Protein AF-A0A923QCJ6-F1 (afdb_monomer_lite)

Structure (mmCIF, N/CA/C/O backbone):
data_AF-A0A923QCJ6-F1
#
_entry.id   AF-A0A923QCJ6-F1
#
loop_
_atom_site.group_PDB
_atom_site.id
_atom_site.type_symbol
_atom_site.label_atom_id
_atom_site.label_alt_id
_atom_site.label_comp_id
_atom_site.label_asym_id
_atom_site.label_entity_id
_atom_site.label_seq_id
_atom_site.pdbx_PDB_ins_code
_atom_site.Cartn_x
_atom_site.Cartn_y
_atom_site.Cartn_z
_atom_site.occupancy
_atom_site.B_iso_or_equiv
_atom_site.auth_seq_id
_atom_site.auth_comp_id
_atom_site.auth_asym_id
_atom_site.auth_atom_id
_atom_site.pdbx_PDB_model_num
ATOM 1 N N . ALA A 1 1 ? -11.770 27.636 3.369 1.00 61.31 1 ALA A N 1
ATOM 2 C CA . ALA A 1 1 ? -10.870 26.732 4.117 1.00 61.31 1 ALA A CA 1
ATOM 3 C C . ALA A 1 1 ? -10.577 27.256 5.529 1.00 61.31 1 ALA A C 1
ATOM 5 O O . ALA A 1 1 ? -11.178 26.745 6.459 1.00 61.31 1 ALA A O 1
ATOM 6 N N . LYS A 1 2 ? -9.790 28.331 5.707 1.00 76.00 2 LYS A N 1
ATOM 7 C CA . LYS A 1 2 ? -9.385 28.861 7.035 1.00 76.00 2 LYS A CA 1
ATOM 8 C C . LYS A 1 2 ? -10.542 29.137 8.016 1.00 76.00 2 LYS A C 1
ATOM 10 O O . LYS A 1 2 ? -10.494 28.740 9.169 1.00 76.00 2 LYS A O 1
ATOM 15 N N . ALA A 1 3 ? -11.627 29.760 7.553 1.00 77.56 3 ALA A N 1
ATOM 16 C CA . ALA A 1 3 ? -12.790 30.040 8.404 1.00 77.56 3 ALA A CA 1
ATOM 17 C C . ALA A 1 3 ? -13.595 28.785 8.807 1.00 77.56 3 ALA A C 1
ATOM 19 O O . ALA A 1 3 ? -14.339 28.832 9.778 1.00 77.56 3 ALA A O 1
ATOM 20 N N . LEU A 1 4 ? -13.474 27.681 8.061 1.00 67.56 4 LEU A N 1
ATOM 21 C CA . LEU A 1 4 ? -14.100 26.394 8.388 1.00 67.56 4 LEU A CA 1
ATOM 22 C C . LEU A 1 4 ? -13.242 25.612 9.387 1.00 67.56 4 LEU A C 1
ATOM 24 O O . LEU A 1 4 ? -13.767 25.031 10.326 1.00 67.56 4 LEU A O 1
ATOM 28 N N . GLU A 1 5 ? -11.921 25.672 9.229 1.00 69.81 5 GLU A N 1
ATOM 29 C CA . GLU A 1 5 ? -10.956 25.127 10.185 1.00 69.81 5 GLU A CA 1
ATOM 30 C C . GLU A 1 5 ? -11.120 25.755 11.578 1.00 69.81 5 GLU A C 1
ATOM 32 O O . GLU A 1 5 ? -11.245 25.031 12.565 1.00 69.81 5 GLU A O 1
ATOM 37 N N . MET A 1 6 ? -11.241 27.087 11.644 1.00 77.31 6 MET A N 1
ATOM 38 C CA . MET A 1 6 ? -11.483 27.829 12.892 1.00 77.31 6 MET A CA 1
ATOM 39 C C . MET A 1 6 ? -12.847 27.533 13.535 1.00 77.31 6 MET A C 1
ATOM 41 O O . MET A 1 6 ? -13.031 27.799 14.718 1.00 77.31 6 MET A O 1
ATOM 45 N N . LYS A 1 7 ? -13.805 26.980 12.778 1.00 80.69 7 LYS A N 1
ATOM 46 C CA . LYS A 1 7 ? -15.117 26.540 13.284 1.00 80.69 7 LYS A CA 1
ATOM 47 C C . LYS A 1 7 ? -15.110 25.096 13.801 1.00 80.69 7 LYS A C 1
ATOM 49 O O . LYS A 1 7 ? -16.170 24.599 14.162 1.00 80.69 7 LYS A O 1
ATOM 54 N N . GLY A 1 8 ? -13.945 24.441 13.847 1.00 69.44 8 GLY A N 1
ATOM 55 C CA . GLY A 1 8 ? -13.818 23.061 14.314 1.00 69.44 8 GLY A CA 1
ATOM 56 C C . GLY A 1 8 ? -14.009 22.036 13.200 1.00 69.44 8 GLY A C 1
ATOM 57 O O . GLY A 1 8 ? -14.793 21.111 13.340 1.00 69.44 8 GLY A O 1
ATOM 58 N N . TRP A 1 9 ? -13.321 22.193 12.065 1.00 71.56 9 TRP A N 1
ATOM 59 C CA . TRP A 1 9 ? -13.303 21.128 11.058 1.00 71.56 9 TRP A CA 1
ATOM 60 C C . TRP A 1 9 ? -12.608 19.882 11.630 1.00 71.56 9 TRP A C 1
ATOM 62 O O . TRP A 1 9 ? -11.407 19.918 11.913 1.00 71.56 9 TRP A O 1
ATOM 72 N N . ASP A 1 10 ? -13.363 18.791 11.776 1.00 70.31 10 ASP A N 1
ATOM 73 C CA . ASP A 1 10 ? -12.940 17.568 12.479 1.00 70.31 10 ASP A CA 1
ATOM 74 C C . ASP A 1 10 ? -12.095 16.601 11.632 1.00 70.31 10 ASP A C 1
ATOM 76 O O . ASP A 1 10 ? -11.696 15.548 12.117 1.00 70.31 10 ASP A O 1
ATOM 80 N N . TYR A 1 11 ? -11.803 16.946 10.370 1.00 71.81 11 TYR A N 1
ATOM 81 C CA . TYR A 1 11 ? -11.031 16.117 9.426 1.00 71.81 11 TYR A CA 1
ATOM 82 C C . TYR A 1 11 ? -11.535 14.661 9.386 1.00 71.81 11 TYR A C 1
ATOM 84 O O . TYR A 1 11 ? -10.823 13.734 9.777 1.00 71.81 11 TYR A O 1
ATOM 92 N N . PRO A 1 12 ? -12.780 14.438 8.922 1.00 77.75 12 PRO A N 1
ATOM 93 C CA . PRO A 1 12 ? -13.415 13.134 9.026 1.00 77.75 12 PRO A CA 1
ATOM 94 C C . PRO A 1 12 ? -12.678 12.076 8.195 1.00 77.75 12 PRO A C 1
ATOM 96 O O . PRO A 1 12 ? -12.554 12.170 6.972 1.00 77.75 12 PRO A O 1
ATOM 99 N N . LYS A 1 13 ? -12.234 11.012 8.866 1.00 86.06 13 LYS A N 1
ATOM 100 C CA . LYS A 1 13 ? -11.596 9.844 8.249 1.00 86.06 13 LYS A CA 1
ATOM 101 C C . LYS A 1 13 ? -12.655 8.818 7.843 1.00 86.06 13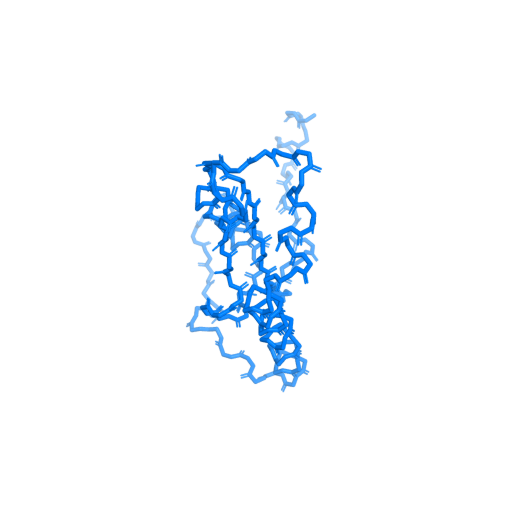 LYS A C 1
ATOM 103 O O . LYS A 1 13 ? -12.779 7.759 8.445 1.00 86.06 13 LYS A O 1
ATOM 108 N N . HIS A 1 14 ? -13.443 9.126 6.811 1.00 86.88 14 HIS A N 1
ATOM 109 C CA . HIS A 1 14 ? -14.574 8.286 6.369 1.00 86.88 14 HIS A CA 1
ATOM 110 C C . HIS A 1 14 ? -14.204 6.844 5.978 1.00 86.88 14 HIS A C 1
ATOM 112 O O . HIS A 1 14 ? -15.072 5.975 5.902 1.00 86.88 14 HIS A O 1
ATOM 118 N N . LEU A 1 15 ? -12.927 6.596 5.687 1.00 90.31 15 LEU A N 1
ATOM 119 C CA . LEU A 1 15 ? -12.406 5.284 5.313 1.00 90.31 15 LEU A CA 1
ATOM 120 C C . LEU A 1 15 ? -11.695 4.565 6.467 1.00 90.31 15 LEU A C 1
ATOM 122 O O . LEU A 1 15 ? -11.205 3.458 6.250 1.00 90.31 15 LEU A O 1
ATOM 126 N N . ALA A 1 16 ? -11.649 5.157 7.666 1.00 90.88 16 ALA A N 1
ATOM 127 C CA . ALA A 1 16 ? -11.012 4.545 8.826 1.00 90.88 16 ALA A CA 1
ATOM 128 C C . ALA A 1 16 ? -11.588 3.149 9.119 1.00 90.88 16 ALA A C 1
ATOM 130 O O . ALA A 1 16 ? -12.784 2.897 8.949 1.00 90.88 16 ALA A O 1
ATOM 131 N N . GLY A 1 17 ? -10.715 2.231 9.531 1.00 91.44 17 GLY A N 1
ATOM 132 C CA . GLY A 1 17 ? -11.039 0.832 9.804 1.00 91.44 17 GLY A CA 1
ATOM 133 C C . GLY A 1 17 ? -11.122 -0.063 8.565 1.00 91.44 17 GLY A C 1
ATOM 134 O O . GLY A 1 17 ? -11.325 -1.266 8.705 1.00 91.44 17 GLY A O 1
ATOM 135 N N . ARG A 1 18 ? -10.961 0.470 7.345 1.00 94.94 18 ARG A N 1
ATOM 136 C CA . ARG A 1 18 ? -10.862 -0.354 6.128 1.00 94.94 18 ARG A CA 1
ATOM 137 C C . ARG A 1 18 ? -9.454 -0.900 5.956 1.00 94.94 18 ARG A C 1
ATOM 139 O O . ARG A 1 18 ? -8.486 -0.217 6.265 1.00 94.94 18 ARG A O 1
ATOM 146 N N . THR A 1 19 ? -9.340 -2.098 5.390 1.00 96.62 19 THR A N 1
ATOM 147 C CA . THR A 1 19 ? -8.034 -2.677 5.063 1.00 96.62 19 THR A CA 1
ATOM 148 C C . THR A 1 19 ? -7.526 -2.199 3.705 1.00 96.62 19 THR A C 1
ATOM 150 O O . THR A 1 19 ? -8.337 -2.034 2.789 1.00 96.62 19 THR A O 1
ATOM 153 N N . TYR A 1 20 ? -6.212 -2.098 3.517 1.00 97.69 20 TYR A N 1
ATOM 154 C CA . TYR A 1 20 ? -5.621 -1.738 2.227 1.00 97.69 20 TYR A CA 1
ATOM 155 C C . TYR A 1 20 ? -4.429 -2.615 1.821 1.00 97.69 20 TYR A C 1
ATOM 157 O O . TYR A 1 20 ? -3.800 -3.287 2.638 1.00 97.69 20 TYR A O 1
ATOM 165 N N . GLY A 1 21 ? -4.117 -2.564 0.526 1.00 98.06 21 GLY A N 1
ATOM 166 C CA . GLY A 1 21 ? -2.848 -2.983 -0.060 1.00 98.06 21 GLY A CA 1
ATOM 167 C C . GLY A 1 21 ? -2.408 -1.956 -1.106 1.00 98.06 21 GLY A C 1
ATOM 168 O O . GLY A 1 21 ? -3.241 -1.227 -1.644 1.00 98.06 21 GLY A O 1
ATOM 169 N N . VAL A 1 22 ? -1.107 -1.875 -1.365 1.00 98.25 22 VAL A N 1
ATOM 170 C CA . VAL A 1 22 ? -0.472 -0.939 -2.295 1.00 98.25 22 VAL A CA 1
ATOM 171 C C . VAL A 1 22 ? 0.472 -1.709 -3.209 1.00 98.25 22 VAL A C 1
ATOM 173 O O . VAL A 1 22 ? 1.297 -2.496 -2.744 1.00 98.25 22 VAL A O 1
ATOM 176 N N . VAL A 1 23 ? 0.377 -1.425 -4.504 1.00 98.06 23 VAL A N 1
ATOM 177 C CA . VAL A 1 23 ? 1.375 -1.792 -5.508 1.00 98.06 23 VAL A CA 1
ATOM 178 C C . VAL A 1 23 ? 1.856 -0.501 -6.147 1.00 98.06 23 VAL A C 1
ATOM 180 O O . VAL A 1 23 ? 1.048 0.268 -6.664 1.00 98.06 23 VAL A O 1
ATOM 183 N N . VAL A 1 24 ? 3.162 -0.269 -6.110 1.00 97.81 24 VAL A N 1
ATOM 184 C CA . VAL A 1 24 ? 3.819 0.799 -6.863 1.00 97.81 24 VAL A CA 1
ATOM 185 C C . VAL A 1 24 ? 4.789 0.151 -7.833 1.00 97.81 24 VAL A C 1
ATOM 187 O O . VAL A 1 24 ? 5.549 -0.736 -7.456 1.00 97.81 24 VAL A O 1
ATOM 190 N N . HIS A 1 25 ? 4.783 0.585 -9.083 1.00 95.44 25 HIS A N 1
ATOM 191 C CA . HIS A 1 25 ? 5.794 0.167 -10.039 1.00 95.44 25 HIS A CA 1
ATOM 192 C C . HIS A 1 25 ? 6.316 1.368 -10.818 1.00 95.44 25 HIS A C 1
ATOM 194 O O . HIS A 1 25 ? 5.678 2.420 -10.865 1.00 95.44 25 HIS A O 1
ATOM 200 N N . GLY A 1 26 ? 7.493 1.207 -11.405 1.00 93.12 26 GLY A N 1
ATOM 201 C CA . GLY A 1 26 ? 8.188 2.244 -12.160 1.00 93.12 26 GLY A CA 1
ATOM 202 C C . GLY A 1 26 ? 9.343 1.642 -12.947 1.00 93.12 26 GLY A C 1
ATOM 203 O O . GLY A 1 26 ? 9.590 0.446 -12.857 1.00 93.12 26 GLY A O 1
ATOM 204 N N . ASP A 1 27 ? 10.041 2.456 -13.721 1.00 89.38 27 ASP A N 1
ATOM 205 C CA . ASP A 1 27 ? 11.111 2.020 -14.622 1.00 89.38 27 ASP A CA 1
ATOM 206 C C . ASP A 1 27 ? 12.515 2.324 -14.076 1.00 89.38 27 ASP A C 1
ATOM 208 O O . ASP A 1 27 ? 13.406 1.491 -14.198 1.00 89.38 27 ASP A O 1
ATOM 212 N N . VAL A 1 28 ? 12.725 3.488 -13.450 1.00 86.44 28 VAL A N 1
ATOM 213 C CA . VAL A 1 28 ? 14.079 3.971 -13.110 1.00 86.44 28 VAL A CA 1
ATOM 214 C C . VAL A 1 28 ? 14.244 4.368 -11.643 1.00 86.44 28 VAL A C 1
ATOM 216 O O . VAL A 1 28 ? 15.265 4.045 -11.038 1.00 86.44 28 VAL A O 1
ATOM 219 N N . ALA A 1 29 ? 13.287 5.085 -11.045 1.00 91.88 29 ALA A N 1
ATOM 220 C CA . ALA A 1 29 ? 13.435 5.568 -9.670 1.00 91.88 29 ALA A CA 1
ATOM 221 C C . ALA A 1 29 ? 12.102 5.888 -8.979 1.00 91.88 29 ALA A C 1
ATOM 223 O O . ALA A 1 29 ? 11.080 6.119 -9.620 1.00 91.88 29 ALA A O 1
ATOM 224 N N . GLY A 1 30 ? 12.141 5.976 -7.646 1.00 95.12 30 GLY A N 1
ATOM 225 C CA . GLY A 1 30 ? 11.096 6.606 -6.832 1.00 95.12 30 GLY A CA 1
ATOM 226 C C . GLY A 1 30 ? 10.006 5.672 -6.307 1.00 95.12 30 GLY A C 1
ATOM 227 O O . GLY A 1 30 ? 9.225 6.092 -5.451 1.00 95.12 30 GLY A O 1
ATOM 228 N N . ILE A 1 31 ? 9.975 4.411 -6.742 1.00 96.81 31 ILE A N 1
ATOM 229 C CA . ILE A 1 31 ? 8.933 3.445 -6.365 1.00 96.81 31 ILE A CA 1
ATOM 230 C C . ILE A 1 31 ? 8.859 3.229 -4.849 1.00 96.81 31 ILE A C 1
ATOM 232 O O . ILE A 1 31 ? 7.772 3.222 -4.270 1.00 96.81 31 ILE A O 1
ATOM 236 N N . GLU A 1 32 ? 10.002 3.154 -4.169 1.00 97.00 32 GLU A N 1
ATOM 237 C CA . GLU A 1 32 ? 10.061 2.895 -2.735 1.00 97.00 32 GLU A CA 1
ATOM 238 C C . GLU A 1 32 ? 9.620 4.124 -1.942 1.00 97.00 32 GLU A C 1
ATOM 240 O O . GLU A 1 32 ? 8.996 3.992 -0.890 1.00 97.00 32 GLU A O 1
ATOM 245 N N . GLY A 1 33 ? 9.964 5.321 -2.431 1.00 97.88 33 GLY A N 1
ATOM 246 C CA . GLY A 1 33 ? 9.573 6.592 -1.824 1.00 97.88 33 GLY A CA 1
ATOM 247 C C . GLY A 1 33 ? 8.070 6.827 -1.941 1.00 97.88 33 GLY A C 1
ATOM 248 O O . GLY A 1 33 ? 7.418 7.126 -0.942 1.00 97.88 33 GLY A O 1
ATOM 249 N N . VAL A 1 34 ? 7.509 6.606 -3.133 1.00 98.00 34 VAL A N 1
ATOM 250 C CA . VAL A 1 34 ? 6.065 6.705 -3.385 1.00 98.00 34 VAL A CA 1
ATOM 251 C C . VAL A 1 34 ? 5.300 5.678 -2.557 1.00 98.00 34 VAL A C 1
ATOM 253 O O . VAL A 1 34 ? 4.328 6.041 -1.896 1.00 98.00 34 VAL A O 1
ATOM 256 N N . ARG A 1 35 ? 5.750 4.414 -2.522 1.00 98.12 35 ARG A N 1
ATOM 257 C CA . ARG A 1 35 ? 5.089 3.387 -1.707 1.00 98.12 35 ARG A CA 1
ATOM 258 C C . ARG A 1 35 ? 5.082 3.769 -0.230 1.00 98.12 35 ARG A C 1
ATOM 260 O O . ARG A 1 35 ? 4.036 3.648 0.402 1.00 98.12 35 ARG A O 1
ATOM 267 N N . ARG A 1 36 ? 6.219 4.217 0.318 1.00 97.94 36 ARG A N 1
ATOM 268 C CA . ARG A 1 36 ? 6.326 4.648 1.723 1.00 97.94 36 ARG A CA 1
ATOM 269 C C . ARG A 1 36 ? 5.378 5.805 2.021 1.00 97.94 36 ARG A C 1
ATOM 271 O O . ARG A 1 36 ? 4.519 5.655 2.879 1.00 97.94 36 ARG A O 1
ATOM 278 N N . ALA A 1 37 ? 5.451 6.882 1.240 1.00 98.12 37 ALA A N 1
ATOM 279 C CA . ALA A 1 37 ? 4.603 8.055 1.434 1.00 98.12 37 ALA A CA 1
ATOM 280 C C . ALA A 1 37 ? 3.102 7.729 1.337 1.00 98.12 37 ALA A C 1
ATOM 282 O O . ALA A 1 37 ? 2.304 8.243 2.119 1.00 98.12 37 ALA A O 1
ATOM 283 N N . LEU A 1 38 ? 2.708 6.852 0.406 1.00 97.56 38 LEU A N 1
ATOM 284 C CA . LEU A 1 38 ? 1.318 6.424 0.275 1.00 97.56 38 LEU A CA 1
ATOM 285 C C . LEU A 1 38 ? 0.868 5.565 1.465 1.00 97.56 38 LEU A C 1
ATOM 287 O O . LEU A 1 38 ? -0.228 5.780 1.974 1.00 97.56 38 LEU A O 1
ATOM 291 N N . CYS A 1 39 ? 1.696 4.618 1.921 1.00 97.81 39 CYS A N 1
ATOM 292 C CA . CYS A 1 39 ? 1.381 3.804 3.099 1.00 97.81 39 CYS A CA 1
ATOM 293 C C . CYS A 1 39 ? 1.250 4.677 4.353 1.00 97.81 39 CYS A C 1
ATOM 295 O O . CYS A 1 39 ? 0.252 4.560 5.054 1.00 97.81 39 CYS A O 1
ATOM 297 N N . ASP A 1 40 ? 2.185 5.605 4.578 1.00 96.56 40 ASP A N 1
ATOM 298 C CA . ASP A 1 40 ? 2.152 6.523 5.722 1.00 96.56 40 ASP A CA 1
ATOM 299 C C . ASP A 1 40 ? 0.872 7.373 5.719 1.00 96.56 40 ASP A C 1
ATOM 301 O O . ASP A 1 40 ? 0.235 7.569 6.756 1.00 96.56 40 ASP A O 1
ATOM 305 N N . TRP A 1 41 ? 0.449 7.849 4.542 1.00 95.19 41 TRP A N 1
ATOM 306 C CA . TRP A 1 41 ? -0.801 8.593 4.407 1.00 95.19 41 TRP A CA 1
ATOM 307 C C . TRP A 1 41 ? -2.038 7.722 4.676 1.00 95.19 41 TRP A C 1
ATOM 309 O O . TRP A 1 41 ? -2.952 8.168 5.369 1.00 95.19 41 TRP A O 1
ATOM 319 N N . LEU A 1 42 ? -2.083 6.484 4.170 1.00 95.81 42 LEU A N 1
ATOM 320 C CA . LEU A 1 42 ? -3.198 5.555 4.409 1.00 95.81 42 LEU A CA 1
ATOM 321 C C . LEU A 1 42 ? -3.300 5.154 5.888 1.00 95.81 42 LEU A C 1
ATOM 323 O O . LEU A 1 42 ? -4.405 5.135 6.436 1.00 95.81 42 LEU A O 1
ATOM 327 N N . ASP A 1 43 ? -2.161 4.913 6.536 1.00 93.31 43 ASP A N 1
ATOM 328 C CA . ASP A 1 43 ? -2.068 4.630 7.969 1.00 93.31 43 ASP A CA 1
ATOM 329 C C . ASP A 1 43 ? -2.562 5.848 8.773 1.00 93.31 43 ASP A C 1
ATOM 331 O O . ASP A 1 43 ? -3.419 5.721 9.650 1.00 93.31 43 ASP A O 1
ATOM 335 N N . TRP A 1 44 ? -2.137 7.067 8.407 1.00 90.88 44 TRP A N 1
ATOM 336 C CA . TRP A 1 44 ? -2.642 8.298 9.028 1.00 90.88 44 TRP A CA 1
ATOM 337 C C . TRP A 1 44 ? -4.152 8.488 8.816 1.00 90.88 44 TRP A C 1
ATOM 339 O O . TRP A 1 44 ? -4.855 8.919 9.735 1.00 90.88 44 TRP A O 1
ATOM 349 N N . MET A 1 45 ? -4.687 8.116 7.650 1.00 91.00 45 MET A N 1
ATOM 350 C CA . MET A 1 45 ? -6.128 8.103 7.364 1.00 91.00 45 MET A CA 1
ATOM 351 C C . MET A 1 45 ? -6.900 7.027 8.151 1.00 91.00 45 MET A C 1
ATOM 353 O O . MET A 1 45 ? -8.130 6.991 8.082 1.00 91.00 45 MET A O 1
ATOM 357 N N . GLY A 1 46 ? -6.216 6.195 8.942 1.00 90.50 46 GLY A N 1
ATOM 358 C CA . GLY A 1 46 ? -6.813 5.182 9.808 1.00 90.50 46 GLY A CA 1
ATOM 359 C C . GLY A 1 46 ? -7.193 3.898 9.077 1.00 90.50 46 GLY A C 1
ATOM 360 O O . GLY A 1 46 ? -8.046 3.155 9.566 1.00 90.50 46 GLY A O 1
ATOM 361 N N . LEU A 1 47 ? -6.632 3.651 7.891 1.00 94.62 47 LEU A N 1
ATOM 362 C CA . LEU A 1 47 ? -6.765 2.358 7.233 1.00 94.62 47 LEU A CA 1
ATOM 363 C C . LEU A 1 47 ? -5.779 1.360 7.853 1.00 94.62 47 LEU A C 1
ATOM 365 O O . LEU A 1 47 ? -4.747 1.734 8.396 1.00 94.62 47 LEU A O 1
ATOM 369 N N . ILE A 1 48 ? -6.113 0.079 7.754 1.00 95.12 48 ILE A N 1
ATOM 370 C CA . ILE A 1 48 ? -5.351 -1.027 8.333 1.00 95.12 48 ILE A CA 1
ATOM 371 C C . ILE A 1 48 ? -4.596 -1.724 7.201 1.00 95.12 48 ILE A C 1
ATOM 373 O O . ILE A 1 48 ? -5.197 -2.085 6.187 1.00 95.12 48 ILE A O 1
ATOM 377 N N . ASP A 1 49 ? -3.292 -1.937 7.323 1.00 95.06 49 ASP A N 1
ATOM 378 C CA . ASP A 1 49 ? -2.573 -2.660 6.279 1.00 95.06 49 ASP A CA 1
ATOM 379 C C . ASP A 1 49 ? -2.929 -4.150 6.272 1.00 95.06 49 ASP A C 1
ATOM 381 O O . ASP A 1 49 ? -3.171 -4.771 7.305 1.00 95.06 49 ASP A O 1
ATOM 385 N N . ALA A 1 50 ? -2.961 -4.752 5.083 1.00 96.81 50 ALA A N 1
ATOM 386 C CA . ALA A 1 50 ? -3.205 -6.185 4.932 1.00 96.81 50 ALA A CA 1
ATOM 387 C C . ALA A 1 50 ? -1.934 -7.044 5.134 1.00 96.81 50 ALA A C 1
ATOM 389 O O . ALA A 1 50 ? -1.860 -8.175 4.645 1.00 96.81 50 ALA A O 1
ATOM 390 N N . GLY A 1 51 ? -0.930 -6.518 5.844 1.00 93.56 51 GLY A N 1
ATOM 391 C CA . GLY A 1 51 ? 0.341 -7.164 6.150 1.00 93.56 51 GLY A CA 1
ATOM 392 C C . GLY A 1 51 ? 1.472 -6.816 5.179 1.00 93.56 51 GLY A C 1
ATOM 393 O O . GLY A 1 51 ? 1.274 -6.246 4.106 1.00 93.56 51 GLY A O 1
ATOM 394 N N . ALA A 1 52 ? 2.690 -7.249 5.521 1.00 91.56 52 ALA A N 1
ATOM 395 C CA . ALA A 1 52 ? 3.914 -6.929 4.775 1.00 91.56 52 ALA A CA 1
ATOM 396 C C . ALA A 1 52 ? 3.857 -7.300 3.280 1.00 91.56 52 ALA A C 1
ATOM 398 O O . ALA A 1 52 ? 4.368 -6.567 2.439 1.00 91.56 52 ALA A O 1
ATOM 399 N N . LYS A 1 53 ? 3.189 -8.408 2.927 1.00 94.19 53 LYS A N 1
ATOM 400 C CA . LYS A 1 53 ? 3.027 -8.838 1.526 1.00 94.19 53 LYS A CA 1
ATOM 401 C C . LYS A 1 53 ? 2.031 -7.991 0.727 1.00 94.19 53 LYS A C 1
ATOM 403 O O . LYS A 1 53 ? 1.923 -8.193 -0.474 1.00 94.19 53 LYS A O 1
ATOM 408 N N . ALA A 1 54 ? 1.294 -7.087 1.372 1.00 96.56 54 ALA A N 1
ATOM 409 C CA . ALA A 1 54 ? 0.327 -6.208 0.727 1.00 96.56 54 ALA A CA 1
ATOM 410 C C . ALA A 1 54 ? 0.910 -4.836 0.350 1.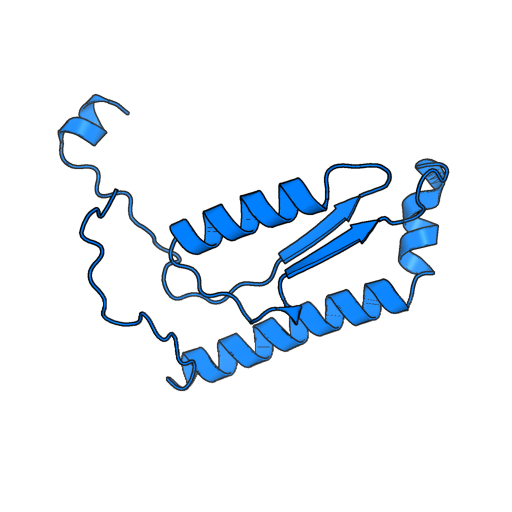00 96.56 54 ALA A C 1
ATOM 412 O O . ALA A 1 54 ? 0.176 -4.008 -0.176 1.00 96.56 54 ALA A O 1
ATOM 413 N N . ARG A 1 55 ? 2.196 -4.576 0.619 1.00 97.56 55 ARG A N 1
ATOM 414 C CA . ARG A 1 55 ? 2.882 -3.314 0.307 1.00 97.56 55 ARG A CA 1
ATOM 415 C C . ARG A 1 55 ? 4.069 -3.612 -0.618 1.00 97.56 55 ARG A C 1
ATOM 417 O O . ARG A 1 55 ? 5.164 -3.896 -0.143 1.00 97.56 55 ARG A O 1
ATOM 424 N N . LEU A 1 56 ? 3.837 -3.563 -1.927 1.00 98.00 56 LEU A N 1
ATOM 425 C CA . LEU A 1 56 ? 4.787 -3.971 -2.968 1.00 98.00 56 LEU A CA 1
ATOM 426 C C . LEU A 1 56 ? 5.325 -2.766 -3.750 1.00 98.00 56 LEU A C 1
ATOM 428 O O . LEU A 1 56 ? 4.558 -1.881 -4.130 1.00 98.00 56 LEU A O 1
ATOM 432 N N . ASP A 1 57 ? 6.629 -2.762 -4.016 1.00 97.19 57 ASP A N 1
ATOM 433 C CA . ASP A 1 57 ? 7.278 -1.882 -4.989 1.00 97.19 57 ASP A CA 1
ATOM 434 C C . ASP A 1 57 ? 8.124 -2.712 -5.967 1.00 97.19 57 ASP A C 1
ATOM 436 O O . ASP A 1 57 ? 8.817 -3.625 -5.529 1.00 97.19 57 ASP A O 1
ATOM 440 N N . ARG A 1 58 ? 8.039 -2.471 -7.283 1.00 96.69 58 ARG A N 1
ATOM 441 C CA . ARG A 1 58 ? 8.876 -3.170 -8.283 1.00 96.69 58 ARG A CA 1
ATOM 442 C C . ARG A 1 58 ? 9.314 -2.266 -9.430 1.00 96.69 58 ARG A C 1
ATOM 444 O O . ARG A 1 58 ? 8.513 -1.489 -9.950 1.00 96.69 58 ARG A O 1
ATOM 451 N N . PHE A 1 59 ? 10.575 -2.400 -9.842 1.00 94.94 59 PHE A N 1
ATOM 452 C CA . PHE A 1 59 ? 11.023 -1.868 -11.125 1.00 94.94 59 PHE A CA 1
ATOM 453 C C . PHE A 1 59 ? 10.626 -2.828 -12.244 1.00 94.94 59 PHE A C 1
ATOM 455 O O . PHE A 1 59 ? 10.775 -4.037 -12.089 1.00 94.94 59 PHE A O 1
ATOM 462 N N . ILE A 1 60 ? 10.142 -2.287 -13.358 1.00 93.12 60 ILE A N 1
ATOM 463 C CA . ILE A 1 60 ? 9.772 -3.036 -14.560 1.00 93.12 60 ILE A CA 1
ATOM 464 C C . ILE A 1 60 ? 10.653 -2.555 -15.703 1.00 93.12 60 ILE A C 1
ATOM 466 O O . ILE A 1 60 ? 10.645 -1.363 -16.002 1.00 93.12 60 ILE A O 1
ATOM 470 N N . GLY A 1 61 ? 11.389 -3.472 -16.336 1.00 87.31 61 GLY A N 1
ATOM 471 C CA . GLY A 1 61 ? 12.298 -3.128 -17.432 1.00 87.31 61 GLY A CA 1
ATOM 472 C C . GLY A 1 61 ? 13.302 -2.052 -17.011 1.00 87.31 61 GLY A C 1
ATOM 473 O O . GLY A 1 61 ? 13.338 -0.970 -17.590 1.00 87.31 61 GLY A O 1
ATOM 474 N N . TYR A 1 62 ? 14.069 -2.309 -15.947 1.00 87.44 62 TYR A N 1
ATOM 475 C CA . TYR A 1 62 ? 14.977 -1.320 -15.360 1.00 87.44 62 TYR A CA 1
ATOM 476 C C . TYR A 1 62 ? 15.994 -0.801 -16.388 1.00 87.44 62 TYR A C 1
ATOM 478 O O . TYR A 1 62 ? 16.790 -1.577 -16.915 1.00 87.44 62 TYR A O 1
ATOM 486 N N . TYR A 1 63 ? 15.963 0.509 -16.666 1.00 83.94 63 TYR A N 1
ATOM 487 C CA . TYR A 1 63 ? 16.714 1.169 -17.753 1.00 83.94 63 TYR A CA 1
ATOM 488 C C . TYR A 1 63 ? 16.436 0.642 -19.177 1.00 83.94 63 TYR A C 1
ATOM 490 O O . TYR A 1 63 ? 17.166 0.971 -20.115 1.00 83.94 63 TYR A O 1
ATOM 498 N N . GLU A 1 64 ? 15.373 -0.133 -19.375 1.00 88.88 64 GLU A N 1
ATOM 499 C CA . GLU A 1 64 ? 14.928 -0.552 -20.700 1.00 88.88 64 GLU A CA 1
ATOM 500 C C . GLU A 1 64 ? 14.126 0.560 -21.400 1.00 88.88 64 GLU A C 1
ATOM 502 O O . GLU A 1 64 ? 13.643 1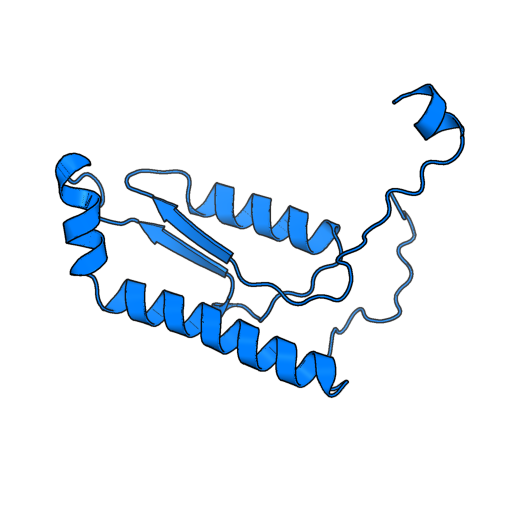.501 -20.759 1.00 88.88 64 GLU A O 1
ATOM 507 N N . PRO A 1 65 ? 13.955 0.491 -22.735 1.00 88.06 65 PRO A N 1
ATOM 508 C CA . PRO A 1 65 ? 13.136 1.453 -23.454 1.00 88.06 65 PRO A CA 1
ATOM 509 C C . PRO A 1 65 ? 11.703 1.484 -22.919 1.00 88.06 65 PRO A C 1
ATOM 511 O O . PRO A 1 65 ? 10.973 0.495 -22.973 1.00 88.06 65 PRO A O 1
ATOM 514 N N . TYR A 1 66 ? 11.250 2.666 -22.501 1.00 84.19 66 TYR A N 1
ATOM 515 C CA . TYR A 1 66 ? 9.882 2.863 -22.017 1.00 84.19 66 TYR A CA 1
ATOM 516 C C . TYR A 1 66 ? 8.817 2.382 -23.020 1.00 84.19 66 TYR A C 1
ATOM 518 O O . TYR A 1 66 ? 7.778 1.854 -22.625 1.00 84.19 66 TYR A O 1
ATOM 526 N N . ALA A 1 67 ? 9.105 2.485 -24.324 1.00 89.31 67 ALA A N 1
ATOM 527 C CA . ALA A 1 67 ? 8.232 2.025 -25.405 1.00 89.31 67 ALA A CA 1
ATOM 528 C C . ALA A 1 67 ? 7.879 0.525 -25.330 1.00 89.31 67 ALA A C 1
ATOM 530 O O . ALA A 1 67 ? 6.849 0.122 -25.865 1.00 89.31 67 ALA A O 1
ATOM 531 N N . THR A 1 68 ? 8.702 -0.298 -24.670 1.00 89.31 68 THR A N 1
ATOM 532 C CA . THR A 1 68 ? 8.481 -1.745 -24.501 1.00 89.31 68 THR A CA 1
ATOM 533 C C . THR A 1 68 ? 8.150 -2.142 -23.062 1.00 89.31 68 THR A C 1
ATOM 535 O O . THR A 1 68 ? 8.000 -3.330 -22.784 1.00 89.31 68 THR A O 1
ATOM 538 N N . SER A 1 69 ? 7.984 -1.175 -22.154 1.00 87.69 69 SER A N 1
ATOM 539 C CA . SER A 1 69 ? 7.761 -1.415 -20.718 1.00 87.69 69 SER A CA 1
ATOM 540 C C . SER A 1 69 ? 6.520 -2.266 -20.422 1.00 87.69 69 SER A C 1
ATOM 542 O O . SER A 1 69 ? 6.553 -3.124 -19.544 1.00 87.69 69 SER A O 1
ATOM 544 N N . HIS A 1 70 ? 5.442 -2.101 -21.194 1.00 89.06 70 HIS A N 1
ATOM 545 C CA . HIS A 1 70 ? 4.249 -2.943 -21.069 1.00 89.06 70 HIS A CA 1
ATOM 546 C C . HIS A 1 70 ? 4.516 -4.403 -21.454 1.00 89.06 70 HIS A C 1
ATOM 548 O O . HIS A 1 70 ? 4.067 -5.302 -20.753 1.00 89.06 70 HIS A O 1
ATOM 554 N N . ASN A 1 71 ? 5.313 -4.654 -22.497 1.00 93.62 71 ASN A N 1
ATOM 555 C CA . ASN A 1 71 ? 5.678 -6.021 -22.875 1.00 93.62 71 ASN A CA 1
ATOM 556 C C . ASN A 1 71 ? 6.550 -6.676 -21.796 1.00 93.62 71 ASN A C 1
ATOM 558 O O . ASN A 1 71 ? 6.369 -7.856 -21.498 1.00 93.62 71 ASN A O 1
ATOM 562 N N . ALA A 1 72 ? 7.467 -5.909 -21.193 1.00 93.06 72 ALA A N 1
ATOM 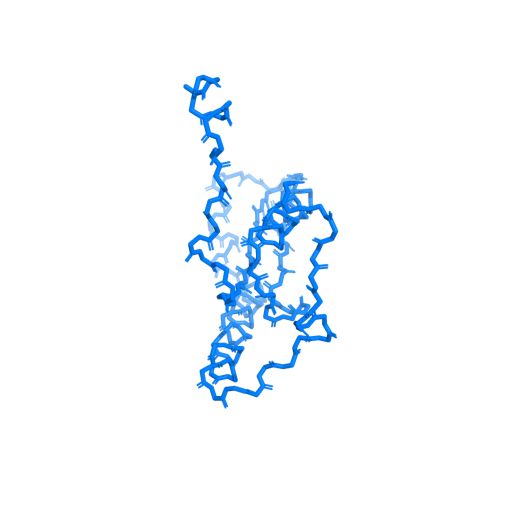563 C CA . ALA A 1 72 ? 8.260 -6.372 -20.058 1.00 93.06 72 ALA A CA 1
ATOM 564 C C . ALA A 1 72 ? 7.357 -6.733 -18.863 1.00 93.06 72 ALA A C 1
ATOM 566 O O . ALA A 1 72 ? 7.488 -7.822 -18.307 1.00 93.06 72 ALA A O 1
ATOM 567 N N . LEU A 1 73 ? 6.376 -5.883 -18.530 1.00 92.81 73 LEU A N 1
ATOM 568 C CA . LEU A 1 73 ? 5.395 -6.155 -17.471 1.00 92.81 73 LEU A CA 1
ATOM 569 C C . LEU A 1 73 ? 4.550 -7.410 -17.743 1.00 92.81 73 LEU A C 1
ATOM 571 O O . LEU A 1 73 ? 4.268 -8.186 -16.828 1.00 92.81 73 LEU A O 1
ATOM 575 N N . ASP A 1 74 ? 4.117 -7.606 -18.988 1.00 94.75 74 ASP A N 1
ATOM 576 C CA . ASP A 1 74 ? 3.276 -8.742 -19.379 1.00 94.75 74 ASP A CA 1
ATOM 577 C C . ASP A 1 74 ? 4.047 -10.073 -19.343 1.00 94.75 74 ASP A C 1
ATOM 579 O O . ASP A 1 74 ? 3.482 -11.140 -19.041 1.00 94.75 74 ASP A O 1
ATOM 583 N N . ALA A 1 75 ? 5.344 -10.017 -19.651 1.00 95.44 75 ALA A N 1
ATOM 584 C CA . ALA A 1 75 ? 6.250 -11.157 -19.619 1.00 95.44 75 ALA A CA 1
ATOM 585 C C . ALA A 1 75 ? 6.675 -11.537 -18.191 1.00 95.44 75 ALA A C 1
ATOM 587 O O . ALA A 1 75 ? 6.847 -12.728 -17.920 1.00 95.44 75 ALA A O 1
ATOM 588 N N . ASP A 1 76 ? 6.794 -10.566 -17.282 1.00 96.00 76 ASP A N 1
ATOM 589 C CA . ASP A 1 76 ? 7.242 -10.774 -15.903 1.00 96.00 76 ASP A CA 1
ATOM 590 C C . ASP A 1 76 ? 6.176 -11.482 -15.047 1.00 96.00 76 ASP A C 1
ATOM 592 O O . ASP A 1 76 ? 5.338 -10.872 -14.381 1.00 96.00 76 ASP A O 1
ATOM 596 N N . LYS A 1 77 ? 6.182 -12.818 -15.070 1.00 97.50 77 LYS A N 1
ATOM 597 C CA . LYS A 1 77 ? 5.210 -13.628 -14.320 1.00 97.50 77 LYS A CA 1
ATOM 598 C C . LYS A 1 77 ? 5.387 -13.537 -12.807 1.00 97.50 77 LYS A C 1
ATOM 600 O O . LYS A 1 77 ? 4.401 -13.755 -12.098 1.00 97.50 77 LYS A O 1
ATOM 605 N N . ASP A 1 78 ? 6.576 -13.189 -12.329 1.00 97.00 78 ASP A N 1
ATOM 606 C CA . ASP A 1 78 ? 6.850 -13.083 -10.901 1.00 97.00 78 ASP A CA 1
ATOM 607 C C . ASP A 1 78 ? 6.181 -11.833 -10.333 1.00 97.00 78 ASP A C 1
ATOM 609 O O . ASP A 1 78 ? 5.402 -11.951 -9.384 1.00 97.00 78 ASP A O 1
ATOM 613 N N . VAL A 1 79 ? 6.334 -10.671 -10.980 1.00 96.38 79 VAL A N 1
ATOM 614 C CA . VAL A 1 79 ? 5.613 -9.445 -10.590 1.00 96.38 79 VAL A CA 1
ATOM 615 C C . VAL A 1 79 ? 4.102 -9.668 -10.619 1.00 96.38 79 VAL A C 1
ATOM 617 O O . VAL A 1 79 ? 3.392 -9.276 -9.690 1.00 96.38 79 VAL A O 1
ATOM 620 N N . GLN A 1 80 ? 3.582 -10.349 -11.643 1.00 97.38 80 GLN A N 1
ATOM 621 C CA . GLN A 1 80 ? 2.151 -10.659 -11.726 1.00 97.38 80 GLN A CA 1
ATOM 622 C C . GLN A 1 80 ? 1.686 -11.533 -10.548 1.00 97.38 80 GLN A C 1
ATOM 624 O O . GLN A 1 80 ? 0.588 -11.341 -10.016 1.00 97.38 80 GLN A O 1
ATOM 629 N N . GLU A 1 81 ? 2.500 -12.494 -10.108 1.00 98.31 81 GLU A N 1
ATOM 630 C CA . GLU A 1 81 ? 2.182 -13.335 -8.953 1.00 98.31 81 GLU A CA 1
ATOM 631 C C . GLU A 1 81 ? 2.317 -12.582 -7.621 1.00 98.31 81 GLU A C 1
ATOM 633 O O . GLU A 1 81 ? 1.512 -12.786 -6.707 1.00 98.31 81 GLU A O 1
ATOM 638 N N . GLU A 1 82 ? 3.263 -11.653 -7.510 1.00 98.25 82 GLU A N 1
ATOM 639 C CA . GLU A 1 82 ? 3.386 -10.749 -6.366 1.00 98.25 82 GLU A CA 1
ATOM 640 C C . GLU A 1 82 ? 2.173 -9.821 -6.239 1.00 98.25 82 GLU A C 1
ATOM 642 O O . GLU A 1 82 ? 1.602 -9.705 -5.151 1.00 98.25 82 GLU A O 1
ATOM 647 N N . VAL A 1 83 ? 1.694 -9.246 -7.345 1.00 98.06 83 VAL A N 1
ATOM 648 C CA . VAL A 1 83 ? 0.460 -8.445 -7.374 1.00 98.06 83 VAL A CA 1
ATOM 649 C C . VAL A 1 83 ? -0.750 -9.286 -6.957 1.00 98.06 83 VAL A C 1
ATOM 651 O O . VAL A 1 83 ? -1.571 -8.848 -6.144 1.00 98.06 83 VAL A O 1
ATOM 654 N N . LYS A 1 84 ? -0.853 -10.538 -7.424 1.00 98.44 84 LYS A N 1
ATOM 655 C CA . LYS A 1 84 ? -1.896 -11.459 -6.940 1.00 98.44 84 LYS A CA 1
ATOM 656 C C . LYS A 1 84 ? -1.751 -11.747 -5.449 1.00 98.44 84 LYS A C 1
ATOM 658 O O . LYS A 1 84 ? -2.763 -11.852 -4.759 1.00 98.44 84 LYS A O 1
ATOM 663 N N . ASN A 1 85 ? -0.534 -11.870 -4.923 1.00 98.56 85 ASN A N 1
ATOM 664 C CA . ASN A 1 85 ? -0.311 -12.052 -3.490 1.00 98.56 85 ASN A CA 1
ATOM 665 C C . ASN A 1 85 ? -0.767 -10.839 -2.675 1.00 98.56 85 ASN A C 1
ATOM 667 O O . ASN A 1 85 ? -1.406 -11.041 -1.640 1.00 98.56 85 ASN A O 1
ATOM 671 N N . VAL A 1 86 ? -0.545 -9.617 -3.167 1.00 98.69 86 VAL A N 1
ATOM 672 C CA . VAL A 1 86 ? -1.113 -8.396 -2.572 1.00 98.69 86 VAL A CA 1
ATOM 673 C C . VAL A 1 86 ? -2.641 -8.489 -2.542 1.00 98.69 86 VAL A C 1
ATOM 675 O O . VAL A 1 86 ? -3.249 -8.345 -1.481 1.00 98.69 86 VAL A O 1
ATOM 678 N N . ALA A 1 87 ? -3.277 -8.827 -3.668 1.00 98.50 87 ALA A N 1
ATOM 679 C CA . ALA A 1 87 ? -4.733 -8.963 -3.742 1.00 98.50 87 ALA A CA 1
ATOM 680 C C . ALA A 1 87 ? -5.281 -10.054 -2.800 1.00 98.50 87 ALA A C 1
ATOM 682 O O . ALA A 1 87 ? -6.285 -9.846 -2.114 1.00 98.50 87 ALA A O 1
ATOM 683 N N . ARG A 1 88 ? -4.607 -11.209 -2.710 1.00 98.56 88 ARG A N 1
ATOM 684 C CA . ARG A 1 88 ? -4.967 -12.290 -1.776 1.00 98.56 88 ARG A CA 1
ATOM 685 C C . ARG A 1 88 ? -4.827 -11.851 -0.322 1.00 98.56 88 ARG A C 1
ATOM 687 O O . ARG A 1 88 ? -5.679 -12.214 0.487 1.00 98.56 88 ARG A O 1
ATOM 694 N N . ALA A 1 89 ? -3.779 -11.099 0.016 1.00 98.38 89 ALA A N 1
ATOM 695 C CA . ALA A 1 89 ? -3.581 -10.566 1.359 1.00 98.38 89 ALA A CA 1
ATOM 696 C C . ALA A 1 89 ? -4.730 -9.623 1.740 1.00 98.38 89 ALA A C 1
ATOM 698 O O . ALA A 1 89 ? -5.365 -9.830 2.773 1.00 98.38 89 ALA A O 1
ATOM 699 N N . VAL A 1 90 ? -5.089 -8.687 0.855 1.00 98.31 90 VAL A N 1
ATOM 700 C CA . VAL A 1 90 ? -6.235 -7.786 1.058 1.00 98.31 90 VAL A CA 1
ATOM 701 C C . VAL A 1 90 ? -7.536 -8.571 1.218 1.00 98.31 90 VAL A C 1
ATOM 703 O O . VAL A 1 90 ? -8.275 -8.339 2.169 1.00 98.31 90 VAL A O 1
ATOM 706 N N . ALA A 1 91 ? -7.813 -9.547 0.350 1.00 98.31 91 ALA A N 1
ATOM 707 C CA . ALA A 1 91 ? -9.031 -10.353 0.446 1.00 98.31 91 ALA A CA 1
ATOM 708 C C . ALA A 1 91 ? -9.137 -11.114 1.782 1.00 98.31 91 ALA A C 1
ATOM 710 O O . ALA A 1 91 ? -10.219 -11.184 2.372 1.00 98.31 91 ALA A O 1
ATOM 711 N N . ARG A 1 92 ? -8.018 -11.660 2.280 1.00 97.88 92 ARG A N 1
ATOM 712 C CA . ARG A 1 92 ? -7.949 -12.318 3.595 1.00 97.88 92 ARG A CA 1
ATOM 713 C C . ARG A 1 92 ? -8.176 -11.320 4.729 1.00 97.88 92 ARG A C 1
ATOM 715 O O . ARG A 1 92 ? -9.045 -11.562 5.560 1.00 97.88 92 ARG A O 1
ATOM 722 N N . ALA A 1 93 ? -7.488 -10.180 4.708 1.00 97.25 93 ALA A N 1
ATOM 723 C CA . ALA A 1 93 ? -7.636 -9.137 5.719 1.00 97.25 93 ALA A CA 1
ATOM 724 C C . ALA A 1 93 ? -9.075 -8.592 5.779 1.00 97.25 93 ALA A C 1
ATOM 726 O O . ALA A 1 93 ? -9.635 -8.464 6.863 1.00 97.25 93 ALA A O 1
ATOM 727 N N . VAL A 1 94 ? -9.725 -8.367 4.629 1.00 97.25 94 VAL A N 1
ATOM 728 C CA . VAL A 1 94 ? -11.145 -7.974 4.562 1.00 97.25 94 VAL A CA 1
ATOM 729 C C . VAL A 1 94 ? -12.048 -9.038 5.187 1.00 97.25 94 VAL A C 1
ATOM 731 O O . VAL A 1 94 ? -12.996 -8.698 5.897 1.00 97.25 94 VAL A O 1
ATOM 734 N N . LYS A 1 95 ? -11.789 -10.325 4.920 1.00 98.00 95 LYS A N 1
ATOM 735 C CA . LYS A 1 95 ? -12.566 -11.429 5.497 1.00 98.00 95 LYS A CA 1
ATOM 736 C C . LYS A 1 95 ? -12.430 -11.459 7.020 1.00 98.00 95 LYS A C 1
ATOM 738 O O . LYS A 1 95 ? -13.446 -11.549 7.706 1.00 98.00 95 LYS A O 1
ATOM 743 N N . ASP A 1 96 ? -11.210 -11.349 7.533 1.00 9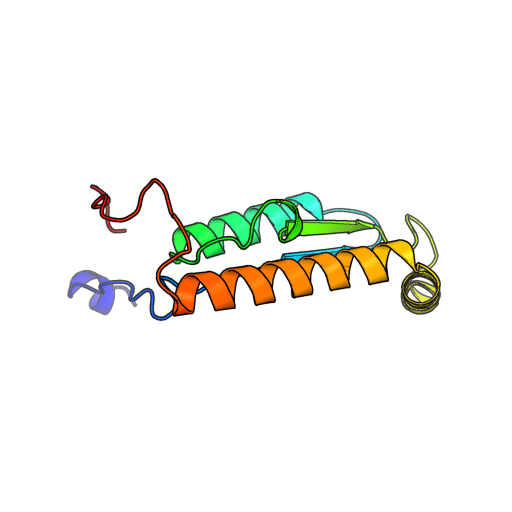7.19 96 ASP A N 1
ATOM 744 C CA . ASP A 1 96 ? -10.947 -11.364 8.973 1.00 97.19 96 ASP A CA 1
ATOM 745 C C . ASP A 1 96 ? -11.500 -10.112 9.659 1.00 97.19 96 ASP A C 1
ATOM 747 O O . ASP A 1 96 ? -12.112 -10.225 10.721 1.00 97.19 96 ASP A O 1
ATOM 751 N N . LEU A 1 97 ? -11.395 -8.939 9.024 1.00 95.31 97 LEU A N 1
ATOM 752 C CA . LEU A 1 97 ? -11.994 -7.692 9.505 1.00 95.31 97 LEU A CA 1
ATOM 753 C C . LEU A 1 97 ? -13.512 -7.833 9.652 1.00 95.31 97 LEU A C 1
ATOM 755 O O . LEU A 1 97 ? -14.065 -7.540 10.708 1.00 95.31 97 LEU A O 1
ATOM 759 N N . ARG A 1 98 ? -14.194 -8.336 8.615 1.00 95.38 98 ARG A N 1
ATOM 760 C CA . ARG A 1 98 ? -15.652 -8.552 8.637 1.00 95.38 98 ARG A CA 1
ATOM 761 C C . ARG A 1 98 ? -16.085 -9.593 9.668 1.00 95.38 98 ARG A C 1
ATOM 763 O O . ARG A 1 98 ? -17.213 -9.536 10.142 1.00 95.38 98 ARG A O 1
ATOM 770 N N . ALA A 1 99 ? -15.206 -10.534 10.003 1.00 96.88 99 ALA A N 1
ATOM 771 C CA . ALA A 1 99 ? -15.436 -11.527 11.044 1.00 96.88 99 ALA A CA 1
ATOM 772 C C . ALA A 1 99 ? -15.064 -11.035 12.457 1.00 96.88 99 ALA A C 1
ATOM 774 O O . ALA A 1 99 ? -15.202 -11.809 13.402 1.00 96.88 99 ALA A O 1
ATOM 775 N N . GLY A 1 100 ? -14.556 -9.803 12.610 1.00 94.12 100 GLY A N 1
ATOM 776 C CA . GLY A 1 100 ? -14.056 -9.279 13.887 1.00 94.12 100 GLY A CA 1
ATOM 777 C C . GLY A 1 100 ? -12.788 -9.979 14.393 1.00 94.12 100 GLY A C 1
ATOM 778 O O . GLY A 1 100 ? -12.515 -9.963 15.588 1.00 94.12 100 GLY A O 1
ATOM 779 N N . LYS A 1 101 ? -12.038 -10.640 13.503 1.00 94.94 101 LYS A N 1
ATOM 780 C CA . LYS A 1 101 ? -10.838 -11.434 13.820 1.00 94.94 101 LYS A CA 1
ATOM 781 C C . LYS A 1 101 ? -9.530 -10.733 13.467 1.00 94.94 101 LYS A C 1
ATOM 783 O O . LYS A 1 101 ? -8.471 -11.210 13.867 1.00 94.94 101 LYS A O 1
ATOM 788 N N . LEU A 1 102 ? -9.588 -9.646 12.696 1.00 91.56 102 LEU A N 1
ATOM 789 C CA . LEU A 1 102 ? -8.396 -8.871 12.369 1.00 91.56 102 LEU A CA 1
ATOM 790 C C . LEU A 1 102 ? -7.907 -8.160 13.633 1.00 91.56 102 LEU A C 1
ATOM 792 O O . LEU A 1 102 ? -8.571 -7.258 14.139 1.00 91.56 102 LEU A O 1
ATOM 796 N N . ASN A 1 103 ? -6.764 -8.602 14.150 1.00 82.38 103 ASN A N 1
ATOM 797 C CA . ASN A 1 103 ? -6.182 -8.052 15.362 1.00 82.38 103 ASN A CA 1
ATOM 798 C C . ASN A 1 103 ? -5.287 -6.856 15.017 1.00 82.38 103 ASN A C 1
ATOM 800 O O . ASN A 1 103 ? -4.243 -7.036 14.391 1.00 82.38 103 ASN A O 1
ATOM 804 N N . ALA A 1 104 ? -5.690 -5.659 15.438 1.00 83.19 104 ALA A N 1
ATOM 805 C CA . ALA A 1 104 ? -4.852 -4.467 15.431 1.00 83.19 104 ALA A CA 1
ATOM 806 C C . ALA A 1 104 ? -4.368 -4.229 16.875 1.00 83.19 104 ALA A C 1
ATOM 808 O O . ALA A 1 104 ? -5.200 -3.950 17.741 1.00 83.19 104 ALA A O 1
ATOM 809 N N . PRO A 1 105 ? -3.065 -4.393 17.177 1.00 85.19 105 PRO A N 1
ATOM 810 C CA . PRO A 1 105 ? -2.551 -4.314 18.550 1.00 85.19 105 PRO A CA 1
ATOM 811 C C . PRO A 1 105 ? -2.797 -2.976 19.257 1.00 85.19 105 PRO A C 1
ATOM 813 O O . PRO A 1 105 ? -2.770 -2.909 20.482 1.00 85.19 105 PRO A O 1
ATOM 816 N N . ASP A 1 106 ? -3.017 -1.916 18.491 1.00 85.44 106 ASP A N 1
ATOM 817 C CA . ASP A 1 106 ? -3.305 -0.557 18.938 1.00 85.44 106 ASP A CA 1
ATOM 818 C C . ASP A 1 106 ? -4.809 -0.222 18.937 1.00 85.44 106 ASP A C 1
ATOM 820 O O . ASP A 1 106 ? -5.197 0.911 19.238 1.00 85.44 106 ASP A O 1
ATOM 824 N N . ALA A 1 107 ? -5.681 -1.191 18.637 1.00 83.06 107 ALA A N 1
ATOM 825 C CA . ALA A 1 107 ? -7.124 -0.992 18.660 1.00 83.06 107 ALA A CA 1
ATOM 826 C C . ALA A 1 107 ? -7.602 -0.517 20.043 1.00 83.06 107 ALA A C 1
ATOM 828 O O . ALA A 1 107 ? -7.317 -1.129 21.071 1.00 83.06 107 ALA A O 1
ATOM 829 N N . GLY A 1 108 ? -8.377 0.572 20.060 1.00 82.38 108 GLY A N 1
ATOM 830 C CA . GLY A 1 108 ? -8.916 1.171 21.285 1.00 82.38 108 GLY A CA 1
ATOM 831 C C . GLY A 1 108 ? -7.988 2.180 21.968 1.00 82.38 108 GLY A C 1
ATOM 832 O O . GLY A 1 108 ? -8.406 2.812 22.938 1.00 82.38 108 GLY A O 1
ATOM 833 N N . LEU A 1 109 ? -6.767 2.386 21.461 1.00 88.06 109 LEU A N 1
ATOM 834 C CA . LEU A 1 109 ? -5.912 3.477 21.919 1.00 88.06 109 LEU A CA 1
ATOM 835 C C . LEU A 1 109 ? -6.415 4.812 21.358 1.00 88.06 109 LEU A C 1
ATOM 837 O O . LEU A 1 109 ? -6.511 5.008 20.147 1.00 88.06 109 LEU A O 1
ATOM 841 N N . THR A 1 110 ? -6.714 5.757 22.248 1.00 82.94 110 THR A N 1
ATOM 842 C CA . THR A 1 110 ? -7.105 7.112 21.848 1.00 82.94 110 THR A CA 1
ATOM 843 C C . THR A 1 11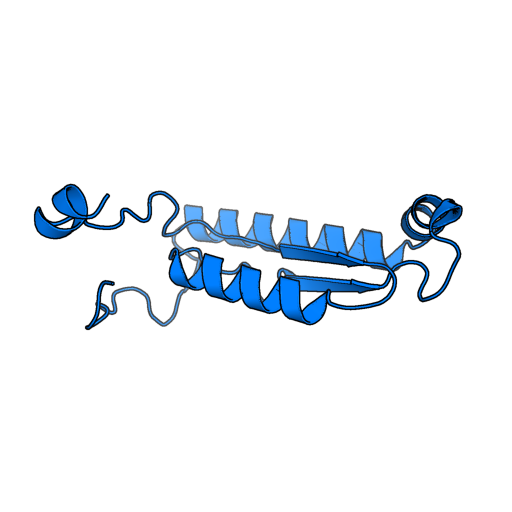0 ? -5.854 7.933 21.529 1.00 82.94 110 THR A C 1
ATOM 845 O O . THR A 1 110 ? -5.005 8.102 22.411 1.00 82.94 110 THR A O 1
ATOM 848 N N . PRO A 1 111 ? -5.714 8.490 20.312 1.00 80.25 111 PRO A N 1
ATOM 849 C CA . PRO A 1 111 ? -4.574 9.331 19.989 1.00 80.25 111 PRO A CA 1
ATOM 850 C C . PRO A 1 111 ? -4.634 10.628 20.814 1.00 80.25 111 PRO A C 1
ATOM 852 O O . PRO A 1 111 ? -5.654 11.319 20.795 1.00 80.25 111 PRO A O 1
ATOM 855 N N . PRO A 1 112 ? -3.544 11.022 21.500 1.00 83.62 112 PRO A N 1
ATOM 856 C CA . PRO A 1 112 ? -3.521 12.257 22.288 1.00 83.62 112 PRO A CA 1
ATOM 857 C C . PRO A 1 112 ? -3.596 13.519 21.413 1.00 83.62 112 PRO A C 1
ATOM 859 O O . PRO A 1 112 ? -3.890 14.604 21.908 1.00 83.62 112 PRO A O 1
ATOM 862 N N . ARG A 1 113 ? -3.313 13.387 20.110 1.00 80.12 113 ARG A N 1
ATOM 863 C CA . ARG A 1 113 ? -3.417 14.443 19.100 1.00 80.12 113 ARG A CA 1
ATOM 864 C C . ARG A 1 113 ? -4.287 13.926 17.946 1.00 80.12 113 ARG A C 1
ATOM 866 O O . ARG A 1 113 ? -3.813 13.084 17.190 1.00 80.12 113 ARG A O 1
ATOM 873 N N . PRO A 1 114 ? -5.553 14.367 17.833 1.00 67.19 114 PRO A N 1
ATOM 874 C CA . PRO A 1 114 ? -6.475 13.879 16.804 1.00 67.19 114 PRO A CA 1
ATOM 875 C C . PRO A 1 114 ? -6.225 14.481 15.410 1.00 67.19 114 PRO A C 1
ATOM 877 O O . PRO A 1 114 ? -6.744 13.951 14.429 1.00 67.19 114 PRO A O 1
ATOM 880 N N . LYS A 1 115 ? -5.446 15.570 15.334 1.00 62.81 115 LYS A N 1
ATOM 881 C CA . LYS A 1 115 ? -5.011 16.239 14.101 1.00 62.81 115 LYS A CA 1
ATOM 882 C C . LYS A 1 115 ? -3.545 15.937 13.820 1.00 62.81 115 LYS A C 1
ATOM 884 O O . LYS A 1 115 ? -2.747 16.071 14.777 1.00 62.81 115 LYS A O 1
#

pLDDT: mean 90.7, std 8.81, range [61.31, 98.69]

Secondary structure (DSSP, 8-state):
-HHHHTTT-----TTTT-EE-EEEEESSS-HHHHHHHHHHHHHHTT-EE--GGGEEEEESSTTS-GGGHHHHHHH-HHHHHHHHHHHHHHHHHHHHHHTT----TTTTPPPS---

Sequence (115 aa):
AKALEMKGWDYPKHLAGRTYGVVVHGDVAGIEGVRRALCDWLDWMGLIDAGAKARLDRFIGYYEPYATSHNALDADKDVQEEVKNVARAVARAVKDLRAGKLNAPDAGLTPPRPK

Foldseek 3Di:
DVVVVVVPPLVDLPCALAEAADEFEEAEDDQVVVLVVVVVVCVLSRHHYLDPLRRYYYHFNHPHPPVCSVVSVVPPVVVVVSVVSNVVSNVVLRVCSVVVNNDDPCPPPDDPDSD

Radius of gyration: 18.1 Å; chains: 1; bounding box: 32×44×48 Å